Protein AF-A0A924P895-F1 (afdb_monomer_lite)

Radius of gyration: 17.43 Å; chains: 1; bounding box: 55×46×28 Å

Secondary structure (DSSP, 8-state):
------------PPPHHHHHHHHHHHHHHHHHHH-GGGHHHHHHHHHHHHHH-SSS----HHHHHHHHHHHHHHHH--

Foldseek 3Di:
DDDPPDDPDPPPPQDPFSVLVVLLVVLLVVCCVVPVVCVVVLVVLCVVVCVVCVPDNDDDVVSSVSSVVSSVVVVVVD

pLDDT: mean 74.28, std 13.6, range [38.34, 89.62]

Structure (mmCIF, N/CA/C/O backbone):
data_AF-A0A924P895-F1
#
_entry.id   AF-A0A924P895-F1
#
loop_
_atom_site.group_PDB
_atom_site.id
_atom_site.type_symbol
_atom_site.label_atom_id
_atom_site.label_alt_id
_atom_site.label_comp_id
_atom_site.label_asym_id
_atom_site.label_entity_id
_atom_site.label_seq_id
_atom_site.pdbx_PDB_ins_code
_atom_site.Cartn_x
_atom_site.Cartn_y
_atom_site.Cartn_z
_atom_site.occupancy
_atom_site.B_iso_or_equiv
_atom_site.auth_seq_id
_atom_site.auth_comp_id
_atom_site.auth_asym_id
_atom_site.auth_atom_id
_atom_site.pdbx_PDB_model_num
ATOM 1 N N . MET A 1 1 ? 38.690 33.840 -6.407 1.00 38.34 1 MET A N 1
ATOM 2 C CA . MET A 1 1 ? 38.722 32.646 -5.534 1.00 38.34 1 MET A CA 1
ATOM 3 C C . MET A 1 1 ? 37.298 32.330 -5.087 1.00 38.34 1 MET A C 1
ATOM 5 O O . MET A 1 1 ? 36.681 33.236 -4.555 1.00 38.34 1 MET A O 1
ATOM 9 N N . ALA A 1 2 ? 36.844 31.084 -5.320 1.00 45.62 2 ALA A N 1
ATOM 10 C CA . ALA A 1 2 ? 35.644 30.385 -4.801 1.00 45.62 2 ALA A CA 1
ATOM 11 C C . ALA A 1 2 ? 34.257 31.050 -5.028 1.00 45.62 2 ALA A C 1
ATOM 13 O O . ALA A 1 2 ? 34.094 32.240 -4.850 1.00 45.62 2 ALA A O 1
ATOM 14 N N . ARG A 1 3 ? 33.169 30.359 -5.381 1.00 50.72 3 ARG A N 1
ATOM 15 C CA . ARG A 1 3 ? 32.826 28.936 -5.280 1.00 50.72 3 ARG A CA 1
ATOM 16 C C . ARG A 1 3 ? 31.758 28.678 -6.361 1.00 50.72 3 ARG A C 1
ATOM 18 O O . ARG A 1 3 ? 30.665 29.226 -6.270 1.00 50.72 3 ARG A O 1
ATOM 25 N N . ILE A 1 4 ? 32.091 27.905 -7.399 1.00 55.44 4 ILE A N 1
ATOM 26 C CA . ILE A 1 4 ? 31.110 27.422 -8.383 1.00 55.44 4 ILE A CA 1
ATOM 27 C C . ILE A 1 4 ? 30.022 26.695 -7.590 1.00 55.44 4 ILE A C 1
ATOM 29 O O . ILE A 1 4 ? 30.313 25.751 -6.850 1.00 55.44 4 ILE A O 1
ATOM 33 N N . GLY A 1 5 ? 28.796 27.213 -7.682 1.00 56.94 5 GLY A N 1
ATOM 34 C CA . GLY A 1 5 ? 27.611 26.599 -7.105 1.00 56.94 5 GLY A CA 1
ATOM 35 C C . GLY A 1 5 ? 27.511 25.151 -7.569 1.00 56.94 5 GLY A C 1
ATOM 36 O O . GLY A 1 5 ? 27.772 24.837 -8.728 1.00 56.94 5 GLY A O 1
ATOM 37 N N . ARG A 1 6 ? 27.219 24.281 -6.605 1.00 57.09 6 ARG A N 1
ATOM 38 C CA . ARG A 1 6 ? 27.167 22.824 -6.716 1.00 57.09 6 ARG A CA 1
ATOM 39 C C . ARG A 1 6 ? 26.468 22.361 -7.997 1.00 57.09 6 ARG A C 1
ATOM 41 O O . ARG A 1 6 ? 25.441 22.906 -8.391 1.00 57.09 6 ARG A O 1
ATOM 48 N N . ARG A 1 7 ? 27.037 21.307 -8.589 1.00 57.78 7 ARG A N 1
ATOM 49 C CA . ARG A 1 7 ? 26.425 20.469 -9.624 1.00 57.78 7 ARG A CA 1
ATOM 50 C C . ARG A 1 7 ? 24.954 20.217 -9.271 1.00 57.78 7 ARG A C 1
ATOM 52 O O . ARG A 1 7 ? 24.685 19.742 -8.171 1.00 57.78 7 ARG A O 1
ATOM 59 N N . LYS A 1 8 ? 24.027 20.489 -10.194 1.00 53.16 8 LYS A N 1
ATOM 60 C CA . LYS A 1 8 ? 22.766 19.749 -10.202 1.00 53.16 8 LYS A CA 1
ATOM 61 C C . LYS A 1 8 ? 23.121 18.355 -10.690 1.00 53.16 8 LYS A C 1
ATOM 63 O O . LYS A 1 8 ? 23.510 18.179 -11.843 1.00 53.16 8 LYS A O 1
ATOM 68 N N . GLU A 1 9 ? 23.143 17.420 -9.751 1.00 57.38 9 GLU A N 1
ATOM 69 C CA . GLU A 1 9 ? 23.175 15.994 -10.039 1.00 57.38 9 GLU A CA 1
ATOM 70 C C . GLU A 1 9 ? 22.106 15.687 -11.091 1.00 57.38 9 GLU A C 1
ATOM 72 O O . GLU A 1 9 ? 21.037 16.296 -11.093 1.00 57.38 9 GLU A O 1
ATOM 77 N N . ASN A 1 10 ? 22.431 14.796 -12.027 1.00 50.38 10 ASN A N 1
ATOM 78 C CA . ASN A 1 10 ? 21.477 14.254 -12.983 1.00 50.38 10 ASN A CA 1
ATOM 79 C C . ASN A 1 10 ? 20.248 13.747 -12.215 1.00 50.38 10 ASN A C 1
ATOM 81 O O . ASN A 1 10 ? 20.299 12.663 -11.638 1.00 50.38 10 ASN A O 1
ATOM 85 N N . GLU A 1 11 ? 19.148 14.498 -12.231 1.00 57.41 11 GLU A N 1
ATOM 86 C CA . GLU A 1 11 ? 17.831 13.975 -11.880 1.00 57.41 11 GLU A CA 1
ATOM 87 C C . GLU A 1 11 ? 17.475 12.951 -12.963 1.00 57.41 11 GLU A C 1
ATOM 89 O O . GLU A 1 11 ? 16.883 13.275 -13.997 1.00 57.41 11 GLU A O 1
ATOM 94 N N . LYS A 1 12 ? 17.905 11.697 -12.769 1.00 66.25 12 LYS A N 1
ATOM 95 C CA . LYS A 1 12 ? 17.284 10.568 -13.456 1.00 66.25 12 LYS A CA 1
ATOM 96 C C . LYS A 1 12 ? 15.798 10.691 -13.151 1.00 66.25 12 LYS A C 1
ATOM 98 O O . LYS A 1 12 ? 15.404 10.657 -11.989 1.00 66.25 12 LYS A O 1
ATOM 103 N N . LYS A 1 13 ? 14.986 10.919 -14.187 1.00 68.56 13 LYS A N 1
ATOM 104 C CA . LYS A 1 13 ? 13.533 10.874 -14.035 1.00 68.56 13 LYS A CA 1
ATOM 105 C C . LYS A 1 13 ? 13.211 9.519 -13.409 1.00 68.56 13 LYS A C 1
ATOM 107 O O . LYS A 1 13 ? 13.672 8.525 -13.975 1.00 68.56 13 LYS A O 1
ATOM 112 N N . PRO A 1 14 ? 12.477 9.488 -12.285 1.00 63.62 14 PRO A N 1
ATOM 113 C CA . PRO A 1 14 ? 12.172 8.232 -11.636 1.00 63.62 14 PRO A CA 1
ATOM 114 C C . PRO A 1 14 ? 11.448 7.342 -12.637 1.00 63.62 14 PRO A C 1
ATOM 116 O O . PRO A 1 14 ? 10.572 7.825 -13.377 1.00 63.62 14 PRO A O 1
ATOM 119 N N . THR A 1 15 ? 11.865 6.083 -12.705 1.00 77.56 15 THR A N 1
ATOM 120 C CA . THR A 1 15 ? 11.206 5.088 -13.543 1.00 77.56 15 THR A CA 1
ATOM 121 C C . THR A 1 15 ? 9.741 4.968 -13.109 1.00 77.56 15 THR A C 1
ATOM 123 O O . THR A 1 15 ? 9.376 5.356 -11.992 1.00 77.56 15 THR A O 1
ATOM 126 N N . PRO A 1 16 ? 8.854 4.477 -13.987 1.00 74.44 16 PRO A N 1
ATOM 127 C CA . PRO A 1 16 ? 7.472 4.208 -13.604 1.00 74.44 16 PRO A CA 1
ATOM 128 C C . PRO A 1 16 ? 7.365 3.380 -12.313 1.00 74.44 16 PRO A C 1
ATOM 130 O O . PRO A 1 16 ? 6.520 3.676 -11.473 1.00 74.44 16 PRO A O 1
ATOM 133 N N . GLU A 1 17 ? 8.279 2.431 -12.110 1.00 73.94 17 GLU A N 1
ATOM 134 C CA . GLU A 1 17 ? 8.375 1.618 -10.896 1.00 73.94 17 GLU A CA 1
ATOM 135 C C . GLU A 1 17 ? 8.744 2.452 -9.662 1.00 73.94 17 GLU A C 1
ATOM 137 O O . GLU A 1 17 ? 8.036 2.426 -8.658 1.00 73.94 17 GLU A O 1
ATOM 142 N N . GLU A 1 18 ? 9.797 3.271 -9.745 1.00 75.62 18 GLU A N 1
ATOM 143 C CA . GLU A 1 18 ? 10.217 4.140 -8.637 1.00 75.62 18 GLU A CA 1
ATOM 144 C C . GLU A 1 18 ? 9.099 5.105 -8.219 1.00 75.62 18 GLU A C 1
ATOM 146 O O . GLU A 1 18 ? 8.867 5.316 -7.028 1.00 75.62 18 GLU A O 1
ATOM 151 N N . ARG A 1 19 ? 8.343 5.642 -9.186 1.00 79.81 19 ARG A N 1
ATOM 152 C CA . ARG A 1 19 ? 7.178 6.499 -8.905 1.00 79.81 19 ARG A CA 1
ATOM 153 C C . ARG A 1 19 ? 6.071 5.751 -8.182 1.00 79.81 19 ARG A C 1
ATOM 155 O O . ARG A 1 19 ? 5.437 6.305 -7.289 1.00 79.81 19 ARG A O 1
ATOM 162 N N . MET A 1 20 ? 5.797 4.520 -8.583 1.00 76.56 20 MET A N 1
ATOM 163 C CA . MET A 1 20 ? 4.726 3.742 -7.978 1.00 76.56 20 MET A CA 1
ATOM 164 C C . MET A 1 20 ? 5.095 3.270 -6.570 1.00 76.56 20 MET A C 1
ATOM 166 O O . MET A 1 20 ? 4.247 3.302 -5.678 1.00 76.56 20 MET A O 1
ATOM 170 N N . LEU A 1 21 ? 6.366 2.936 -6.338 1.00 78.31 21 LEU A N 1
ATOM 171 C CA . LEU A 1 21 ? 6.900 2.685 -5.002 1.00 78.31 21 LEU A CA 1
ATOM 172 C C . LEU A 1 21 ? 6.814 3.940 -4.121 1.00 78.31 21 LEU A C 1
ATOM 174 O O . LEU A 1 21 ? 6.457 3.857 -2.945 1.00 78.31 21 LEU A O 1
ATOM 178 N N . GLU A 1 22 ? 7.106 5.118 -4.674 1.00 84.12 22 GLU A N 1
ATOM 179 C CA . GLU A 1 22 ? 6.943 6.390 -3.966 1.00 84.12 22 GLU A CA 1
ATOM 180 C C . GLU A 1 22 ? 5.472 6.632 -3.584 1.00 84.12 22 GLU A C 1
ATOM 182 O O . GLU A 1 22 ? 5.181 6.958 -2.432 1.00 84.12 22 GLU A O 1
ATOM 187 N N . ILE A 1 23 ? 4.536 6.397 -4.509 1.00 83.06 23 ILE A N 1
ATOM 188 C CA . ILE A 1 23 ? 3.090 6.503 -4.258 1.00 83.06 23 ILE A CA 1
ATOM 189 C C . ILE A 1 23 ? 2.653 5.527 -3.160 1.00 83.06 23 ILE A C 1
ATOM 191 O O . ILE A 1 23 ? 1.922 5.924 -2.248 1.00 83.06 23 ILE A O 1
ATOM 195 N N . TRP A 1 24 ? 3.112 4.275 -3.214 1.00 84.12 24 TRP A N 1
ATOM 196 C CA . TRP A 1 24 ? 2.819 3.269 -2.196 1.00 84.12 24 TRP A CA 1
ATOM 197 C C . TRP A 1 24 ? 3.329 3.709 -0.819 1.00 84.12 24 TRP A C 1
ATOM 199 O O . TRP A 1 24 ? 2.559 3.734 0.141 1.00 84.12 24 TRP A O 1
ATOM 209 N N . ASN A 1 25 ? 4.589 4.148 -0.727 1.00 84.25 25 ASN A N 1
ATOM 210 C CA . ASN A 1 25 ? 5.199 4.597 0.528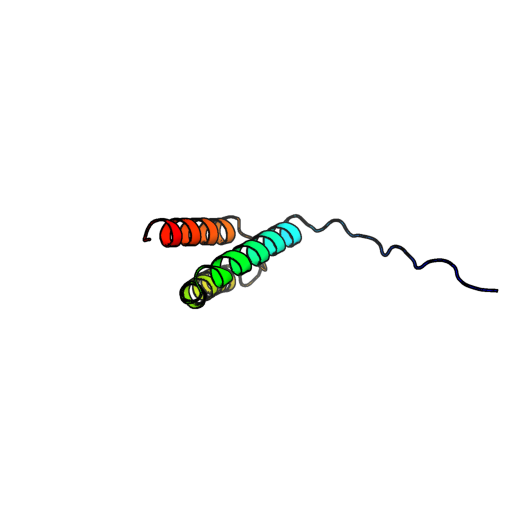 1.00 84.25 25 ASN A CA 1
ATOM 211 C C . ASN A 1 25 ? 4.479 5.814 1.115 1.00 84.25 25 ASN A C 1
ATOM 213 O O . ASN A 1 25 ? 4.218 5.863 2.319 1.00 84.25 25 ASN A O 1
ATOM 217 N N . GLN A 1 26 ? 4.121 6.785 0.271 1.00 86.31 26 GLN A N 1
ATOM 218 C CA . GLN A 1 26 ? 3.350 7.948 0.696 1.00 86.31 26 GLN A CA 1
ATOM 219 C C . GLN A 1 26 ? 1.977 7.524 1.236 1.00 86.31 26 GLN A C 1
ATOM 221 O O . GLN A 1 26 ? 1.604 7.932 2.336 1.00 86.31 26 GLN A O 1
ATOM 226 N N . GLN A 1 27 ? 1.236 6.668 0.523 1.00 85.00 27 GLN A N 1
ATOM 227 C CA . GLN A 1 27 ? -0.075 6.186 0.975 1.00 85.00 27 GLN A CA 1
ATOM 228 C C . GLN A 1 27 ? 0.017 5.377 2.270 1.00 85.00 27 GLN A C 1
ATOM 230 O O . GLN A 1 27 ? -0.723 5.657 3.213 1.00 85.00 27 GLN A O 1
ATOM 235 N N . ALA A 1 28 ? 0.953 4.430 2.357 1.00 86.62 28 ALA A N 1
ATOM 236 C CA . ALA A 1 28 ? 1.203 3.644 3.560 1.00 86.62 28 ALA A CA 1
ATOM 237 C C . ALA A 1 28 ? 1.493 4.552 4.764 1.00 86.62 28 ALA A C 1
ATOM 239 O O . ALA A 1 28 ? 0.918 4.363 5.837 1.00 86.62 28 ALA A O 1
ATOM 240 N N . PHE A 1 29 ? 2.317 5.588 4.578 1.00 89.62 29 PHE A N 1
ATOM 241 C CA . PHE A 1 29 ? 2.602 6.580 5.611 1.00 89.62 29 PHE A CA 1
ATOM 242 C C . PHE A 1 29 ? 1.340 7.321 6.079 1.00 89.62 29 PHE A C 1
ATOM 244 O O . PHE A 1 29 ? 1.105 7.436 7.285 1.00 89.62 29 PHE A O 1
ATOM 251 N N . PHE A 1 30 ? 0.496 7.793 5.154 1.00 88.19 30 PHE A N 1
ATOM 252 C CA . PHE A 1 30 ? -0.746 8.490 5.510 1.00 88.19 30 PHE A CA 1
ATOM 253 C C . PHE A 1 30 ? -1.722 7.598 6.277 1.00 88.19 30 PHE A C 1
ATOM 255 O O . PHE A 1 30 ? -2.316 8.047 7.260 1.00 88.19 30 PHE A O 1
ATOM 262 N N . ILE A 1 31 ? -1.867 6.340 5.857 1.00 85.69 31 ILE A N 1
ATOM 263 C CA . ILE A 1 31 ? -2.759 5.383 6.512 1.00 85.69 31 ILE A CA 1
ATOM 264 C C . ILE A 1 31 ? -2.248 5.082 7.919 1.00 85.69 31 ILE A C 1
ATOM 266 O O . ILE A 1 31 ? -3.018 5.241 8.859 1.00 85.69 31 ILE A O 1
ATOM 270 N N . LYS A 1 32 ? -0.958 4.757 8.094 1.00 87.25 32 LYS A N 1
ATOM 271 C CA . LYS A 1 32 ? -0.363 4.508 9.422 1.00 87.25 32 LYS A CA 1
ATOM 272 C C . LYS A 1 32 ? -0.528 5.695 10.367 1.00 87.25 32 LYS A C 1
ATOM 274 O O . LYS A 1 32 ? -0.815 5.516 11.545 1.00 87.25 32 LYS A O 1
ATOM 279 N N . LYS A 1 33 ? -0.369 6.921 9.856 1.00 88.62 33 LYS A N 1
ATOM 280 C CA . LYS A 1 33 ? -0.522 8.138 10.662 1.00 88.62 33 LYS A CA 1
ATOM 281 C C . LYS A 1 33 ? -1.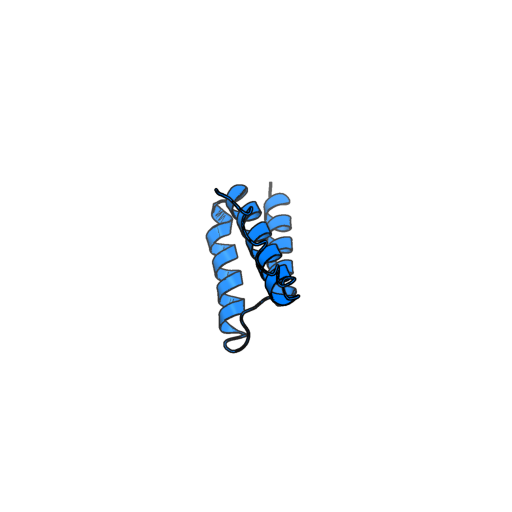953 8.329 11.171 1.00 88.62 33 LYS A C 1
ATOM 283 O O . LYS A 1 33 ? -2.134 8.841 12.272 1.00 88.62 33 LYS A O 1
ATOM 288 N N . LYS A 1 34 ? -2.959 7.978 10.365 1.00 86.12 34 LYS A N 1
ATOM 289 C CA . LYS A 1 34 ? -4.378 8.157 10.713 1.00 86.12 34 LYS A CA 1
ATOM 290 C C . LYS A 1 34 ? -4.964 6.950 11.454 1.00 86.12 34 LYS A C 1
ATOM 292 O O . LYS A 1 34 ? -5.823 7.128 12.307 1.00 86.12 34 LYS A O 1
ATOM 297 N N . PHE A 1 35 ? -4.476 5.755 11.145 1.00 85.38 35 PHE A N 1
ATOM 298 C CA . PHE A 1 35 ? -4.913 4.475 11.687 1.00 85.38 35 PHE A CA 1
ATOM 299 C C . PHE A 1 35 ? -3.676 3.661 12.098 1.00 85.38 35 PHE A C 1
ATOM 301 O O . PHE A 1 35 ? -3.175 2.861 11.305 1.00 85.38 35 PHE A O 1
ATOM 308 N N . PRO A 1 36 ? -3.158 3.854 13.323 1.00 82.12 36 PRO A N 1
ATOM 309 C CA . PRO A 1 36 ? -1.982 3.128 13.804 1.00 82.12 36 PRO A CA 1
ATOM 310 C C . PRO A 1 36 ? -2.177 1.605 13.763 1.00 82.12 36 PRO A C 1
ATOM 312 O O . PRO A 1 36 ? -1.268 0.870 13.385 1.00 82.12 36 PRO A O 1
ATOM 315 N 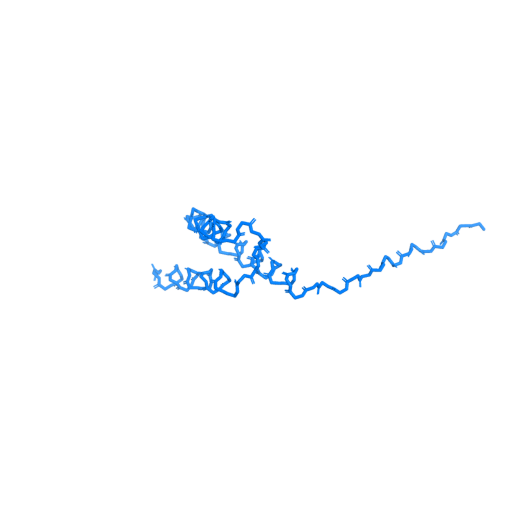N . ASP A 1 37 ? -3.398 1.133 14.033 1.00 84.25 37 ASP A N 1
ATOM 316 C CA . ASP A 1 37 ? -3.763 -0.291 14.009 1.00 84.25 37 ASP A CA 1
ATOM 317 C C . ASP A 1 37 ? -3.723 -0.912 12.599 1.00 84.25 37 ASP A C 1
ATOM 319 O O . ASP A 1 37 ? -3.669 -2.134 12.438 1.00 84.25 37 ASP A O 1
ATOM 323 N N . ALA A 1 38 ? -3.708 -0.079 11.553 1.00 86.12 38 ALA A N 1
ATOM 324 C CA . ALA A 1 38 ? -3.586 -0.524 10.170 1.00 86.12 38 ALA A CA 1
ATOM 325 C C . ALA A 1 38 ? -2.154 -0.934 9.800 1.00 86.12 38 ALA A C 1
ATOM 327 O O . ALA A 1 38 ? -1.951 -1.519 8.737 1.00 86.12 38 ALA A O 1
ATOM 328 N N . GLU A 1 39 ? -1.155 -0.667 10.652 1.00 86.88 39 GLU A N 1
ATOM 329 C CA . GLU A 1 39 ? 0.241 -1.022 10.391 1.00 86.88 39 GLU A CA 1
ATOM 330 C C . GLU A 1 39 ? 0.415 -2.515 10.091 1.00 86.88 39 GLU A C 1
ATOM 332 O O . GLU A 1 39 ? 1.042 -2.868 9.090 1.00 86.88 39 GLU A O 1
ATOM 337 N N . THR A 1 40 ? -0.198 -3.384 10.896 1.00 88.88 40 THR A N 1
ATOM 338 C CA . THR A 1 40 ? -0.150 -4.837 10.686 1.00 88.88 40 THR A CA 1
ATOM 339 C C . THR A 1 40 ? -0.772 -5.224 9.343 1.00 88.88 40 THR A C 1
ATOM 341 O O . THR A 1 40 ? -0.252 -6.084 8.637 1.00 88.88 40 THR A O 1
ATOM 344 N N . GLN A 1 41 ? -1.859 -4.558 8.943 1.00 86.69 41 GLN A N 1
ATOM 345 C CA . GLN A 1 41 ? -2.529 -4.820 7.667 1.00 86.69 41 GLN A CA 1
ATOM 346 C C . GLN A 1 41 ? -1.686 -4.361 6.472 1.00 86.69 41 GLN A C 1
ATOM 348 O O . GLN A 1 41 ? -1.567 -5.092 5.493 1.00 86.69 41 GLN A O 1
ATOM 353 N N . ILE A 1 42 ? -1.029 -3.204 6.574 1.00 86.69 42 ILE A N 1
ATOM 354 C CA . ILE A 1 42 ? -0.103 -2.689 5.556 1.00 86.69 42 ILE A CA 1
ATOM 355 C C . ILE A 1 42 ? 1.104 -3.617 5.394 1.00 86.69 42 ILE A C 1
ATOM 357 O O . ILE A 1 42 ? 1.479 -3.929 4.266 1.00 86.69 42 ILE A O 1
ATOM 361 N N . GLN A 1 43 ? 1.682 -4.103 6.497 1.00 85.62 43 GLN A N 1
ATOM 362 C CA . GLN A 1 43 ? 2.788 -5.066 6.453 1.00 85.62 43 GLN A CA 1
ATOM 363 C C . GLN A 1 43 ? 2.356 -6.403 5.837 1.00 85.62 43 GLN A C 1
ATOM 365 O O . GLN A 1 43 ? 3.102 -6.988 5.058 1.00 85.62 43 GLN A O 1
ATOM 370 N N . MET A 1 44 ? 1.141 -6.881 6.131 1.00 86.50 44 MET A N 1
ATOM 371 C CA . MET A 1 44 ? 0.598 -8.081 5.487 1.00 86.50 44 MET A CA 1
ATOM 372 C C . MET A 1 44 ? 0.391 -7.891 3.984 1.00 86.50 44 MET A C 1
ATOM 374 O O . MET A 1 44 ? 0.660 -8.815 3.221 1.00 86.50 44 MET A O 1
ATOM 378 N N . ILE A 1 45 ? -0.085 -6.718 3.555 1.00 83.94 45 ILE A N 1
ATOM 379 C CA . ILE A 1 45 ? -0.200 -6.367 2.135 1.00 83.94 45 ILE A CA 1
ATOM 380 C C . ILE A 1 45 ? 1.193 -6.411 1.505 1.00 83.94 45 ILE A C 1
ATOM 382 O O . ILE A 1 45 ? 1.400 -7.190 0.583 1.00 83.94 45 ILE A O 1
ATOM 386 N N . GLN A 1 46 ? 2.158 -5.669 2.051 1.00 81.19 46 GLN A N 1
ATOM 387 C CA . GLN A 1 46 ? 3.535 -5.639 1.553 1.00 81.19 46 GLN A CA 1
ATOM 388 C C . GLN A 1 46 ? 4.124 -7.046 1.416 1.00 81.19 46 GLN A C 1
ATOM 390 O O . GLN A 1 46 ? 4.581 -7.416 0.343 1.00 81.19 46 GLN A O 1
ATOM 395 N N . ARG A 1 47 ? 4.021 -7.860 2.469 1.00 81.88 47 ARG A N 1
ATOM 396 C CA . ARG A 1 47 ? 4.557 -9.220 2.489 1.00 81.88 47 ARG A CA 1
ATOM 397 C C . ARG A 1 47 ? 3.890 -10.143 1.470 1.00 81.88 47 ARG A C 1
ATOM 399 O O . ARG A 1 47 ? 4.580 -10.912 0.8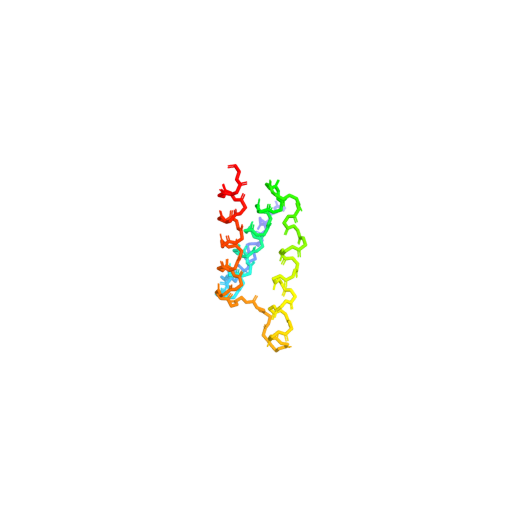18 1.00 81.88 47 ARG A O 1
ATOM 406 N N . LYS A 1 48 ? 2.562 -10.074 1.309 1.00 78.69 48 LYS A N 1
ATOM 407 C CA . LYS A 1 48 ? 1.846 -10.868 0.291 1.00 78.69 48 LYS A CA 1
ATOM 408 C C . LYS A 1 48 ? 2.328 -10.557 -1.118 1.00 78.69 48 LYS A C 1
ATOM 410 O O . LYS A 1 48 ? 2.341 -11.440 -1.963 1.00 78.69 48 LYS A O 1
ATOM 415 N N . PHE A 1 49 ? 2.669 -9.300 -1.353 1.00 73.12 49 PHE A N 1
ATOM 416 C CA . PHE A 1 49 ? 3.159 -8.825 -2.629 1.00 73.12 49 PHE A CA 1
ATOM 417 C C . PHE A 1 49 ? 4.643 -9.219 -2.805 1.00 73.12 49 PHE A C 1
ATOM 419 O O . PHE A 1 49 ? 4.975 -9.840 -3.808 1.00 73.12 49 PHE A O 1
ATOM 426 N N . GLU A 1 50 ? 5.506 -9.012 -1.807 1.00 73.06 50 GLU A N 1
ATOM 427 C CA . GLU A 1 50 ? 6.912 -9.467 -1.826 1.00 73.06 50 GLU A CA 1
ATOM 428 C C . GLU A 1 50 ? 7.065 -10.993 -1.993 1.00 73.06 50 GLU A C 1
ATOM 430 O O . GLU A 1 50 ? 8.009 -11.453 -2.628 1.00 73.06 50 GLU A O 1
ATOM 435 N N . GLU A 1 51 ? 6.145 -11.795 -1.444 1.00 70.38 51 GLU A N 1
ATOM 436 C CA . GLU A 1 51 ? 6.152 -13.260 -1.589 1.00 70.38 51 GLU A CA 1
ATOM 437 C C . GLU A 1 51 ? 5.645 -13.738 -2.964 1.00 70.38 51 GLU A C 1
ATOM 439 O O . GLU A 1 51 ? 5.973 -14.853 -3.371 1.00 70.38 51 GLU A O 1
ATOM 444 N N . GLN A 1 52 ? 4.845 -12.932 -3.674 1.00 63.22 52 GLN A N 1
ATOM 445 C CA . GLN A 1 52 ? 4.319 -13.283 -5.001 1.00 63.22 52 GLN A CA 1
ATOM 446 C C . GLN A 1 52 ? 5.281 -12.931 -6.138 1.00 63.22 52 GLN A C 1
ATOM 448 O O . GLN A 1 52 ? 5.320 -13.665 -7.123 1.00 63.22 52 GLN A O 1
ATOM 453 N N . ASP A 1 53 ? 6.096 -11.890 -5.971 1.00 55.34 53 ASP A N 1
ATOM 454 C CA . ASP A 1 53 ? 7.091 -11.452 -6.950 1.00 55.34 53 ASP A CA 1
ATOM 455 C C . ASP A 1 53 ? 8.492 -11.449 -6.317 1.00 55.34 53 ASP A C 1
ATOM 457 O O . ASP A 1 53 ? 9.085 -10.412 -6.031 1.00 55.34 53 ASP A O 1
ATOM 461 N N . ALA A 1 54 ? 9.056 -12.641 -6.101 1.00 52.19 54 ALA A N 1
ATOM 462 C CA . ALA A 1 54 ? 10.440 -12.785 -5.634 1.00 52.19 54 ALA A CA 1
ATOM 463 C C . ALA A 1 54 ? 11.493 -12.337 -6.681 1.00 52.19 54 ALA A C 1
ATOM 465 O O . ALA A 1 54 ? 12.681 -12.278 -6.358 1.00 52.19 54 ALA A O 1
ATOM 466 N N . GLU A 1 55 ? 11.077 -12.018 -7.915 1.00 54.59 55 GLU A N 1
ATOM 467 C CA . GLU A 1 55 ? 11.945 -11.529 -9.002 1.00 54.59 55 GLU A CA 1
ATOM 468 C C . GLU A 1 55 ? 11.715 -10.054 -9.383 1.00 54.59 55 GLU A C 1
ATOM 470 O O . GLU A 1 55 ? 12.639 -9.427 -9.902 1.00 54.59 55 GLU A O 1
ATOM 475 N N . GLU A 1 56 ? 10.561 -9.454 -9.069 1.00 51.47 56 GLU A N 1
ATOM 476 C CA . GLU A 1 56 ? 10.264 -8.047 -9.366 1.00 51.47 56 GLU A CA 1
ATOM 477 C C . GLU A 1 56 ? 9.823 -7.309 -8.100 1.00 51.47 56 GLU A C 1
ATOM 479 O O . GLU A 1 56 ? 8.734 -7.484 -7.562 1.00 51.47 56 GLU A O 1
ATOM 484 N N . PHE A 1 57 ? 10.714 -6.451 -7.609 1.00 54.47 57 PHE A N 1
ATOM 485 C CA . PHE A 1 57 ? 10.473 -5.568 -6.476 1.00 54.47 57 PHE A CA 1
ATOM 486 C C . PHE A 1 57 ? 9.256 -4.677 -6.775 1.00 54.47 57 PHE A C 1
ATOM 488 O O . PHE A 1 57 ? 9.327 -3.765 -7.595 1.00 54.47 57 PHE A O 1
ATOM 495 N N . ILE A 1 58 ? 8.121 -4.989 -6.150 1.00 56.25 58 ILE A N 1
ATOM 496 C CA . ILE A 1 58 ? 6.798 -4.520 -6.569 1.00 56.25 58 ILE A CA 1
ATOM 497 C C . ILE A 1 58 ? 6.677 -3.004 -6.652 1.00 56.25 58 ILE A C 1
ATOM 499 O O . ILE A 1 58 ? 6.939 -2.262 -5.699 1.00 56.25 58 ILE A O 1
ATOM 503 N N . PRO A 1 59 ? 6.086 -2.584 -7.775 1.00 58.50 59 PRO A N 1
ATOM 504 C CA . PRO A 1 59 ? 4.832 -1.875 -7.671 1.00 58.50 59 PRO A CA 1
ATOM 505 C C . PRO A 1 59 ? 3.805 -2.398 -8.681 1.00 58.50 59 PRO A C 1
ATOM 507 O O . PRO A 1 59 ? 3.478 -1.760 -9.679 1.00 58.50 59 PRO A O 1
ATOM 510 N N . ASN A 1 60 ? 3.224 -3.553 -8.383 1.00 65.25 60 ASN A N 1
ATOM 511 C CA . ASN A 1 60 ? 1.943 -3.938 -8.946 1.00 65.25 60 ASN A CA 1
ATOM 512 C C . ASN A 1 60 ? 0.886 -2.908 -8.499 1.00 65.25 60 ASN A C 1
ATOM 514 O O . ASN A 1 60 ? 0.725 -2.649 -7.301 1.00 65.25 60 ASN A O 1
ATOM 518 N N . GLU A 1 61 ? 0.156 -2.321 -9.449 1.00 70.19 61 GLU A N 1
ATOM 519 C CA . GLU A 1 61 ? -1.001 -1.449 -9.194 1.00 70.19 61 GLU A CA 1
ATOM 520 C C . GLU A 1 61 ? -1.954 -2.054 -8.150 1.00 70.19 61 GLU A C 1
ATOM 522 O O . GLU A 1 61 ? -2.527 -1.328 -7.336 1.00 70.19 61 GLU A O 1
ATOM 527 N N . ALA A 1 62 ? -2.033 -3.388 -8.088 1.00 76.88 62 ALA A N 1
ATOM 528 C CA . ALA A 1 62 ? -2.796 -4.134 -7.096 1.00 76.88 62 ALA A CA 1
ATOM 529 C C . ALA A 1 62 ? -2.388 -3.851 -5.636 1.00 76.88 62 ALA A C 1
ATOM 531 O O . ALA A 1 62 ? -3.261 -3.792 -4.769 1.00 76.88 62 ALA A O 1
ATOM 532 N N . ALA A 1 63 ? -1.098 -3.648 -5.342 1.00 77.69 63 ALA A N 1
ATOM 533 C CA . ALA A 1 63 ? -0.621 -3.349 -3.988 1.00 77.69 63 ALA A CA 1
ATOM 534 C C . ALA A 1 63 ? -1.045 -1.946 -3.542 1.00 77.69 63 ALA A C 1
ATOM 536 O O . ALA A 1 63 ? -1.522 -1.747 -2.421 1.00 77.69 63 ALA A O 1
ATOM 537 N N . THR A 1 64 ? -0.932 -0.978 -4.450 1.00 80.44 64 THR A N 1
ATOM 538 C CA . THR A 1 64 ? -1.396 0.397 -4.237 1.00 80.44 64 THR A CA 1
ATOM 539 C C . THR A 1 64 ? -2.92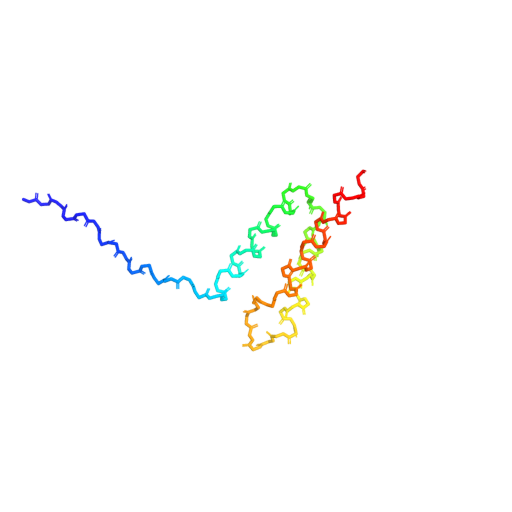0 0.449 -4.107 1.00 80.44 64 THR A C 1
ATOM 541 O O . THR A 1 64 ? -3.452 1.135 -3.235 1.00 80.44 64 THR A O 1
ATOM 544 N N . ASP A 1 65 ? -3.655 -0.317 -4.912 1.00 83.56 65 ASP A N 1
ATOM 545 C CA . ASP A 1 65 ? -5.113 -0.388 -4.812 1.00 83.56 65 ASP A CA 1
ATOM 546 C C . ASP A 1 65 ? -5.589 -1.101 -3.539 1.00 83.56 65 ASP A C 1
ATOM 548 O O . ASP A 1 65 ? -6.595 -0.692 -2.954 1.00 83.56 65 ASP A O 1
ATOM 552 N N . ALA A 1 66 ? -4.849 -2.098 -3.045 1.00 85.19 66 ALA A N 1
ATOM 553 C CA . ALA A 1 66 ? -5.113 -2.712 -1.746 1.00 85.19 66 ALA A CA 1
ATOM 554 C C . ALA A 1 66 ? -4.984 -1.695 -0.597 1.00 85.19 66 ALA A C 1
ATOM 556 O O . ALA A 1 66 ? -5.847 -1.659 0.280 1.00 85.19 66 ALA A O 1
ATOM 557 N N . LEU A 1 67 ? -3.976 -0.812 -0.632 1.00 84.38 67 LEU A N 1
ATOM 558 C CA . LEU A 1 67 ? -3.847 0.281 0.341 1.00 84.38 67 LEU A CA 1
ATOM 559 C C . LEU A 1 67 ? -5.010 1.278 0.262 1.00 84.38 67 LEU A C 1
ATOM 561 O O . LEU A 1 67 ? -5.546 1.675 1.299 1.00 84.38 67 LEU A O 1
ATOM 565 N N . LYS A 1 68 ? -5.443 1.665 -0.945 1.00 87.06 68 LYS A N 1
ATOM 566 C CA . LYS A 1 68 ? -6.606 2.557 -1.116 1.00 87.06 68 LYS A CA 1
ATOM 567 C C . LYS A 1 68 ? -7.890 1.939 -0.564 1.00 87.06 68 LYS A C 1
ATOM 569 O O . LYS A 1 68 ? -8.675 2.645 0.073 1.00 87.06 68 LYS A O 1
ATOM 574 N N . ARG A 1 69 ? -8.110 0.639 -0.796 1.00 88.00 69 ARG A N 1
ATOM 575 C CA . ARG A 1 69 ? -9.263 -0.094 -0.247 1.00 88.00 69 ARG A CA 1
ATOM 576 C C . ARG A 1 69 ? -9.212 -0.126 1.273 1.00 88.00 69 ARG A C 1
ATOM 578 O O . ARG A 1 69 ? -10.167 0.324 1.894 1.00 88.00 69 ARG A O 1
ATOM 585 N N . LEU A 1 70 ? -8.071 -0.509 1.849 1.00 86.44 70 LEU A N 1
ATOM 586 C CA . LEU A 1 70 ? -7.856 -0.508 3.297 1.00 86.44 70 LEU A CA 1
ATOM 587 C C . LEU A 1 70 ? -8.159 0.867 3.909 1.00 86.44 70 LEU A C 1
ATOM 589 O O . LEU A 1 70 ? -8.900 0.969 4.880 1.00 86.44 70 LEU A O 1
ATOM 593 N N . TYR A 1 71 ? -7.643 1.944 3.315 1.00 86.19 71 TYR A N 1
ATOM 594 C CA . TYR A 1 71 ? -7.941 3.301 3.774 1.00 86.19 71 TYR A CA 1
ATOM 595 C C . TYR A 1 71 ? -9.437 3.635 3.708 1.00 86.19 71 TYR A C 1
ATOM 597 O O . TYR A 1 71 ? -9.975 4.255 4.625 1.00 86.19 71 TYR A O 1
ATOM 605 N N . THR A 1 72 ? -10.107 3.237 2.625 1.00 88.75 72 THR A N 1
ATOM 606 C CA . THR A 1 72 ? -11.544 3.469 2.435 1.00 88.75 72 THR A CA 1
ATOM 607 C C . THR A 1 72 ? -12.362 2.716 3.482 1.00 88.75 72 THR A C 1
ATOM 609 O O . THR A 1 72 ? -13.240 3.311 4.098 1.00 88.75 72 THR A O 1
ATOM 612 N N . GLU A 1 73 ? -12.037 1.449 3.739 1.00 88.00 73 GLU A N 1
ATOM 613 C CA . GLU A 1 73 ? -12.692 0.602 4.745 1.00 88.00 73 GLU A CA 1
ATOM 614 C C . GLU A 1 73 ? -12.502 1.146 6.166 1.00 88.00 73 GLU A C 1
ATOM 616 O O . GLU A 1 73 ? -13.4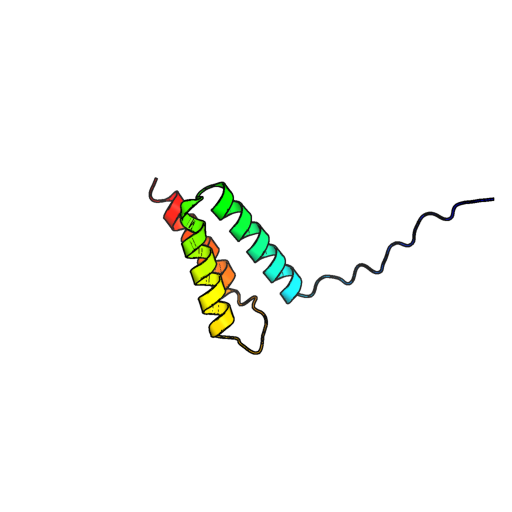71 1.271 6.921 1.00 88.00 73 GLU A O 1
ATOM 621 N N . LEU A 1 74 ? -11.274 1.546 6.511 1.00 85.00 74 LEU A N 1
ATOM 622 C CA . LEU A 1 74 ? -10.951 2.140 7.811 1.00 85.00 74 LEU A CA 1
ATOM 623 C C . LEU A 1 74 ? -11.676 3.471 8.032 1.00 85.00 74 LEU A C 1
ATOM 625 O O . LEU A 1 74 ? -12.130 3.756 9.134 1.00 85.00 74 LEU A O 1
ATOM 629 N N . ASN A 1 75 ? -11.811 4.288 6.986 1.00 81.25 75 ASN A N 1
ATOM 630 C CA . ASN A 1 75 ? -12.498 5.574 7.074 1.00 81.25 75 ASN A CA 1
ATOM 631 C C . ASN A 1 75 ? -14.033 5.444 7.018 1.00 81.25 75 ASN A C 1
ATOM 633 O O . ASN A 1 75 ? -14.723 6.367 7.439 1.00 81.25 75 ASN A O 1
ATOM 637 N N . ALA A 1 76 ? -14.560 4.335 6.490 1.00 81.81 76 ALA A N 1
ATOM 638 C CA . ALA A 1 76 ? -15.993 4.040 6.435 1.00 81.81 76 ALA A CA 1
ATOM 639 C C . ALA A 1 76 ? -16.529 3.374 7.714 1.00 81.81 76 ALA A C 1
ATOM 641 O O . ALA A 1 76 ? -17.724 3.451 7.975 1.00 81.81 76 ALA A O 1
ATOM 642 N N . SER A 1 77 ? -15.665 2.734 8.506 1.00 65.62 77 SER A N 1
ATOM 643 C CA . SER A 1 77 ? -16.035 2.047 9.758 1.00 65.62 77 SER A CA 1
ATOM 644 C C . SER A 1 77 ? -15.967 2.955 10.999 1.00 65.62 77 SER A C 1
ATOM 646 O O . SER A 1 77 ? -15.804 2.459 12.113 1.00 65.62 77 SER A O 1
ATOM 648 N N . CYS A 1 78 ? -16.041 4.274 10.799 1.00 50.69 78 CYS A N 1
ATOM 649 C CA . CYS A 1 78 ? -15.979 5.296 11.844 1.00 50.69 78 CYS A CA 1
ATOM 650 C C . CYS A 1 78 ? -17.377 5.771 12.253 1.00 50.69 78 CYS A C 1
ATOM 652 O O . CYS A 1 78 ? -18.242 5.903 11.358 1.00 50.69 78 CYS A O 1
#

Sequence (78 aa):
MARIGRRKENEKKPTPEERMLEIWNQQAFFIKKKFPDAETQIQMIQRKFEEQDAEEFIPNEAATDALKRLYTELNASC